Protein AF-A0A849RGM0-F1 (afdb_monomer_lite)

Secondary structure (DSSP, 8-state):
-BHHHHHHHHGGGT--HHHHHHHHHHHHHTTSEEES-TT-SS--SS-BEEE-HHHHHHHHHHHH-HHHHHHHHHHSPPS-HHHHHHHHHHHH-SSS--HHHHHHHHHHHHHHHHHHH----SSGGGHHHHHHHHHHHHHH--------

Sequence (148 aa):
MAVDDLQKYFIPMGIGHVSILKLVEELFDYRLVESYDPSSARIDEEQRVKISTSGRTHMELSLHNPIYMSSMAGATGVRQAEVAKEIGEWLNVRPMPNWPLLINAFVNYCLREDECFVEVPPSEDYGGQRLLRADLKSRWLVHRASAK

Structure (mmCIF, N/CA/C/O backbone):
data_AF-A0A849RGM0-F1
#
_entry.id   AF-A0A849RGM0-F1
#
loop_
_atom_site.group_PDB
_atom_site.id
_atom_site.type_symbol
_atom_site.label_atom_id
_atom_site.label_alt_id
_atom_site.label_comp_id
_atom_site.label_asym_id
_atom_site.label_entity_id
_atom_site.label_seq_id
_atom_site.pdbx_PDB_ins_code
_atom_site.Cartn_x
_atom_site.Cartn_y
_atom_site.Cartn_z
_atom_site.occupancy
_atom_site.B_iso_or_equiv
_atom_site.auth_seq_id
_atom_site.auth_comp_id
_atom_site.auth_asym_id
_atom_site.auth_atom_id
_atom_site.pdbx_PDB_model_num
ATOM 1 N N . MET A 1 1 ? -6.852 4.622 17.532 1.00 84.31 1 MET A N 1
ATOM 2 C CA . MET A 1 1 ? -8.002 4.581 16.607 1.00 84.31 1 MET A CA 1
ATOM 3 C C . MET A 1 1 ? -8.593 3.191 16.721 1.00 84.31 1 MET A C 1
ATOM 5 O O . MET A 1 1 ? -7.792 2.269 16.835 1.00 84.31 1 MET A O 1
ATOM 9 N N . ALA A 1 2 ? -9.910 3.035 16.833 1.00 91.19 2 ALA A N 1
ATOM 10 C CA . ALA A 1 2 ? -10.515 1.700 16.826 1.00 91.19 2 ALA A CA 1
ATOM 11 C C . ALA A 1 2 ? -10.549 1.148 15.392 1.00 91.19 2 ALA A C 1
ATOM 13 O O . ALA A 1 2 ? -10.513 1.929 14.438 1.00 91.19 2 ALA A O 1
ATOM 14 N N . VAL A 1 3 ? -10.606 -0.171 15.221 1.00 91.31 3 VAL A N 1
ATOM 15 C CA . VAL A 1 3 ? -10.759 -0.768 13.883 1.00 91.31 3 VAL A CA 1
ATOM 16 C C . VAL A 1 3 ? -12.114 -0.397 13.269 1.00 91.31 3 VAL A C 1
ATOM 18 O O . VAL A 1 3 ? -12.169 -0.092 12.081 1.00 91.31 3 VAL A O 1
ATOM 21 N N . ASP A 1 4 ? -13.172 -0.277 14.070 1.00 93.75 4 ASP A N 1
ATOM 22 C CA . ASP A 1 4 ? -14.469 0.274 13.639 1.00 93.75 4 ASP A CA 1
ATOM 23 C C . ASP A 1 4 ? -14.357 1.690 13.015 1.00 93.75 4 ASP A C 1
ATOM 25 O O . ASP A 1 4 ? -15.029 2.008 12.033 1.00 93.75 4 ASP A O 1
ATOM 29 N N . ASP A 1 5 ? -13.438 2.539 13.495 1.00 93.62 5 ASP A N 1
ATOM 30 C CA . ASP A 1 5 ? -13.200 3.855 12.876 1.00 93.62 5 ASP A CA 1
ATOM 31 C C . ASP A 1 5 ? -12.610 3.717 11.459 1.00 93.62 5 ASP A C 1
ATOM 33 O O . ASP A 1 5 ? -12.977 4.465 10.550 1.00 93.62 5 ASP A O 1
ATOM 37 N N . LEU A 1 6 ? -11.721 2.737 11.250 1.00 94.19 6 LEU A N 1
ATOM 38 C CA . LEU A 1 6 ? -11.176 2.411 9.927 1.00 94.19 6 LEU A CA 1
ATOM 39 C C . LEU A 1 6 ? -12.265 1.863 9.006 1.00 94.19 6 LEU A C 1
ATOM 41 O O . LEU A 1 6 ? -12.308 2.214 7.827 1.00 94.19 6 LEU A O 1
ATOM 45 N N . GLN A 1 7 ? -13.162 1.034 9.541 1.00 94.38 7 GLN A N 1
ATOM 46 C CA . GLN A 1 7 ? -14.297 0.508 8.791 1.00 94.38 7 GLN A CA 1
ATOM 47 C C . GLN A 1 7 ? -15.173 1.646 8.261 1.00 94.38 7 GLN A C 1
ATOM 49 O O . GLN A 1 7 ? -15.399 1.734 7.052 1.00 94.38 7 GLN A O 1
ATOM 54 N N . LYS A 1 8 ? -15.565 2.587 9.124 1.00 94.12 8 LYS A N 1
ATOM 55 C CA . LYS A 1 8 ? -16.344 3.776 8.729 1.00 94.12 8 LYS A CA 1
ATOM 56 C C . LYS A 1 8 ? -15.659 4.617 7.653 1.00 94.12 8 LYS A C 1
ATOM 58 O O . LYS A 1 8 ? -16.349 5.215 6.833 1.00 94.12 8 LYS A O 1
ATOM 63 N N . TYR A 1 9 ? -14.327 4.652 7.643 1.00 94.94 9 TYR A N 1
ATOM 64 C CA . TYR A 1 9 ? -13.553 5.380 6.641 1.00 94.94 9 TYR A CA 1
ATOM 65 C C . TYR A 1 9 ? -13.487 4.660 5.285 1.00 94.94 9 TYR A C 1
ATOM 67 O O . TYR A 1 9 ? -13.646 5.283 4.241 1.00 94.94 9 TYR A O 1
ATOM 75 N N . PHE A 1 10 ? -13.259 3.347 5.265 1.00 95.38 10 PHE A N 1
ATOM 76 C CA . PHE A 1 10 ? -13.000 2.618 4.017 1.00 95.38 10 PHE A CA 1
ATOM 77 C C . PHE A 1 10 ? -14.250 2.009 3.363 1.00 95.38 10 PHE A C 1
ATOM 79 O O . PHE A 1 10 ? -14.242 1.777 2.153 1.00 95.38 10 PHE A O 1
ATOM 86 N N . ILE A 1 11 ? -15.341 1.797 4.107 1.00 95.56 11 ILE A N 1
ATOM 87 C CA . ILE A 1 11 ? -16.607 1.285 3.547 1.00 95.56 11 ILE A CA 1
ATOM 88 C C . ILE A 1 11 ? -17.169 2.194 2.450 1.00 95.56 11 ILE A C 1
ATOM 90 O O . ILE A 1 11 ? -17.520 1.673 1.389 1.00 95.56 11 ILE A O 1
ATOM 94 N N . PRO A 1 12 ? -17.220 3.530 2.624 1.00 95.75 12 PRO A N 1
ATOM 95 C CA . PRO A 1 12 ? -17.660 4.424 1.558 1.00 95.75 12 PRO A CA 1
ATOM 96 C C . PRO A 1 12 ? -16.777 4.371 0.307 1.00 95.75 12 PRO A C 1
ATOM 98 O O . PRO A 1 12 ? -17.222 4.818 -0.744 1.00 95.75 12 PRO A O 1
ATOM 101 N N . MET A 1 13 ? -15.561 3.814 0.403 1.00 95.38 13 MET A N 1
ATOM 102 C CA . MET A 1 13 ? -14.682 3.596 -0.747 1.00 95.38 13 MET A CA 1
ATOM 103 C C . MET A 1 13 ? -14.906 2.261 -1.475 1.00 95.38 13 MET A C 1
ATOM 105 O O . MET A 1 13 ? -14.187 1.954 -2.425 1.00 95.38 13 MET A O 1
ATOM 109 N N . GLY A 1 14 ? -15.867 1.451 -1.020 1.00 94.06 14 GLY A N 1
ATOM 110 C CA . GLY A 1 14 ? -16.184 0.141 -1.594 1.00 94.06 14 GLY A CA 1
ATOM 111 C C . GLY A 1 14 ? -15.467 -1.043 -0.939 1.00 94.06 14 GLY A C 1
ATOM 112 O O . GLY A 1 14 ? -15.629 -2.177 -1.391 1.00 94.06 14 GLY A O 1
ATOM 113 N N . ILE A 1 15 ? -14.706 -0.827 0.141 1.00 94.88 15 ILE A N 1
ATOM 114 C CA . ILE A 1 15 ? -13.986 -1.905 0.832 1.00 94.88 15 ILE A CA 1
ATOM 115 C C . ILE A 1 15 ? -14.881 -2.513 1.921 1.00 94.88 15 ILE A C 1
ATOM 117 O O . ILE A 1 15 ? -15.320 -1.832 2.843 1.00 94.88 15 ILE A O 1
ATOM 121 N N . GLY A 1 16 ? -15.158 -3.816 1.838 1.00 93.81 16 GLY A N 1
ATOM 122 C CA . GLY A 1 16 ? -16.009 -4.504 2.817 1.00 93.81 16 GLY A CA 1
ATOM 123 C C . GLY A 1 16 ? -15.345 -4.699 4.188 1.00 93.81 16 GLY A C 1
ATOM 124 O O . GLY A 1 16 ? -14.129 -4.871 4.269 1.00 93.81 16 GLY A O 1
ATOM 125 N N . HIS A 1 17 ? -16.152 -4.776 5.256 1.00 94.06 17 HIS A N 1
ATOM 126 C CA . HIS A 1 17 ? -15.695 -4.971 6.647 1.00 94.06 17 HIS A CA 1
ATOM 127 C C . HIS A 1 17 ? -14.674 -6.108 6.800 1.00 94.06 17 HIS A C 1
ATOM 129 O O . HIS A 1 17 ? -13.602 -5.915 7.369 1.00 94.06 17 HIS A O 1
ATOM 135 N N . VAL A 1 18 ? -14.981 -7.280 6.232 1.00 93.94 18 VAL A N 1
ATOM 136 C CA . VAL A 1 18 ? -14.120 -8.472 6.317 1.00 93.94 18 VAL A CA 1
ATOM 137 C C . VAL A 1 18 ? -12.758 -8.234 5.663 1.00 93.94 18 VAL A C 1
ATOM 139 O O . VAL A 1 18 ? -11.747 -8.716 6.165 1.00 93.94 18 VAL A O 1
ATOM 142 N N . SER A 1 19 ? -12.713 -7.493 4.553 1.00 94.75 19 SER A N 1
ATOM 143 C CA . SER A 1 19 ? -11.453 -7.143 3.891 1.00 94.75 19 SER A CA 1
ATOM 144 C C . SER A 1 19 ? -10.644 -6.162 4.731 1.00 94.75 19 SER A C 1
ATOM 146 O O . SER A 1 19 ? -9.441 -6.341 4.867 1.00 94.75 19 SER A O 1
ATOM 148 N N . ILE A 1 20 ? -11.295 -5.164 5.334 1.00 95.31 20 ILE A N 1
ATOM 149 C CA . ILE A 1 20 ? -10.627 -4.176 6.191 1.00 95.31 20 ILE A CA 1
ATOM 150 C C . ILE A 1 20 ? -10.007 -4.861 7.408 1.00 95.31 20 ILE A C 1
ATOM 152 O O . ILE A 1 20 ? -8.834 -4.637 7.685 1.00 95.31 20 ILE A O 1
ATOM 156 N N . LEU A 1 21 ? -10.756 -5.729 8.097 1.00 94.94 21 LEU A N 1
ATOM 157 C CA . LEU A 1 21 ? -10.242 -6.448 9.263 1.00 94.94 21 LEU A CA 1
ATOM 158 C C . LEU A 1 21 ? -9.020 -7.301 8.897 1.00 94.94 21 LEU A C 1
ATOM 160 O O . LEU A 1 21 ? -7.984 -7.177 9.541 1.00 94.94 21 LEU A O 1
ATOM 164 N N . LYS A 1 22 ? -9.102 -8.070 7.803 1.00 94.81 22 LYS A N 1
ATOM 165 C CA . LYS A 1 22 ? -7.975 -8.872 7.300 1.00 94.81 22 LYS A CA 1
ATOM 166 C C . LYS A 1 22 ? -6.758 -8.025 6.940 1.00 94.81 22 LYS A C 1
ATOM 168 O O . LYS A 1 22 ? -5.640 -8.404 7.260 1.00 94.81 22 LYS A O 1
ATOM 173 N N . LEU A 1 23 ? -6.958 -6.871 6.301 1.00 94.81 23 LEU A N 1
ATOM 174 C CA . LEU A 1 23 ? -5.859 -5.957 5.980 1.00 94.81 23 LEU A CA 1
ATOM 175 C C . LEU A 1 23 ? -5.198 -5.415 7.252 1.00 94.81 23 LEU A C 1
ATOM 177 O O . LEU A 1 23 ? -3.976 -5.320 7.312 1.00 94.81 23 LEU A O 1
ATOM 181 N N . VAL A 1 24 ? -5.974 -5.081 8.287 1.00 95.44 24 VAL A N 1
ATOM 182 C CA . VAL A 1 24 ? -5.415 -4.633 9.572 1.00 95.44 24 VAL A CA 1
ATOM 183 C C . VAL A 1 24 ? -4.673 -5.770 10.282 1.00 95.44 24 VAL A C 1
ATOM 185 O O . VAL A 1 24 ? -3.600 -5.522 10.831 1.00 95.44 24 VAL A O 1
ATOM 188 N N . GLU A 1 25 ? -5.192 -7.001 10.242 1.00 94.62 25 GLU A N 1
ATOM 189 C CA . GLU A 1 25 ? -4.498 -8.199 10.740 1.00 94.62 25 GLU A CA 1
ATOM 190 C C . GLU A 1 25 ? -3.163 -8.417 10.015 1.00 94.62 25 GLU A C 1
ATOM 192 O O . GLU A 1 25 ? -2.134 -8.566 10.668 1.00 94.62 25 GLU A O 1
ATOM 197 N N . GLU A 1 26 ? -3.134 -8.332 8.683 1.00 94.88 26 GLU A N 1
ATOM 198 C CA . GLU A 1 26 ? -1.891 -8.442 7.911 1.00 94.88 26 GLU A CA 1
ATOM 199 C C . GLU A 1 26 ? -0.892 -7.342 8.299 1.00 94.88 26 GLU A C 1
ATOM 201 O O . GLU A 1 26 ? 0.284 -7.615 8.554 1.00 94.88 26 GLU A O 1
ATOM 206 N N . LEU A 1 27 ? -1.343 -6.087 8.413 1.00 95.50 27 LEU A N 1
ATOM 207 C CA . LEU A 1 27 ? -0.488 -4.990 8.874 1.00 95.50 27 LEU A CA 1
ATOM 208 C C . LEU A 1 27 ? 0.050 -5.238 10.292 1.00 95.50 27 LEU A C 1
ATOM 210 O O . LEU A 1 27 ? 1.170 -4.816 10.596 1.00 95.50 27 LEU A O 1
ATOM 214 N N . PHE A 1 28 ? -0.723 -5.886 11.163 1.00 94.31 28 PHE A N 1
ATOM 215 C CA . PHE A 1 28 ? -0.303 -6.247 12.516 1.00 94.31 28 PHE A CA 1
ATOM 216 C C . PHE A 1 28 ? 0.746 -7.366 12.492 1.00 94.31 28 PHE A C 1
ATOM 218 O O . PHE A 1 28 ? 1.793 -7.233 13.132 1.00 94.31 28 PHE A O 1
ATOM 225 N N . ASP A 1 29 ? 0.537 -8.401 11.680 1.00 93.62 29 ASP A N 1
ATOM 226 C CA . ASP A 1 29 ? 1.468 -9.521 11.502 1.00 93.62 29 ASP A CA 1
ATOM 227 C C . ASP A 1 29 ? 2.821 -9.056 10.942 1.00 93.62 29 ASP A C 1
ATOM 229 O O . ASP A 1 29 ? 3.887 -9.470 11.414 1.00 93.62 29 ASP A O 1
ATOM 233 N N . TYR A 1 30 ? 2.802 -8.108 10.000 1.00 93.62 30 TYR A N 1
ATOM 234 C CA . TYR A 1 30 ? 4.005 -7.446 9.482 1.00 93.62 30 TYR A CA 1
ATOM 235 C C . TYR A 1 30 ? 4.572 -6.367 10.418 1.00 93.62 30 TYR A C 1
ATOM 237 O O . TYR A 1 30 ? 5.565 -5.713 10.083 1.00 93.62 30 TYR A O 1
ATOM 245 N N . ARG A 1 31 ? 3.981 -6.180 11.605 1.00 94.50 31 ARG A N 1
ATOM 246 C CA . ARG A 1 31 ? 4.371 -5.186 12.618 1.00 94.50 31 ARG A CA 1
ATOM 247 C C . ARG A 1 31 ? 4.354 -3.750 12.098 1.00 94.50 31 ARG A C 1
ATOM 249 O O . ARG A 1 31 ? 5.119 -2.911 12.575 1.00 94.50 31 ARG A O 1
ATOM 256 N N . LEU A 1 32 ? 3.519 -3.439 11.112 1.00 96.19 32 LEU A N 1
ATOM 257 C CA . LEU A 1 32 ? 3.312 -2.083 10.587 1.00 96.19 32 LEU A CA 1
ATOM 258 C C . LEU A 1 32 ? 2.285 -1.308 11.424 1.00 96.19 32 LEU A C 1
ATOM 260 O O . LEU A 1 32 ? 2.368 -0.085 11.555 1.00 96.19 32 LEU A O 1
ATOM 264 N N . VAL A 1 33 ? 1.365 -2.023 12.064 1.00 95.62 33 VAL A N 1
ATOM 265 C CA . VAL A 1 33 ? 0.508 -1.498 13.130 1.00 95.62 33 VAL A CA 1
ATOM 266 C C . VAL A 1 33 ? 0.722 -2.302 14.404 1.00 95.62 33 VAL A C 1
ATOM 268 O O . VAL A 1 33 ? 1.232 -3.420 14.378 1.00 95.62 33 VAL A O 1
ATOM 271 N N . GLU A 1 34 ? 0.355 -1.717 15.534 1.00 93.44 34 GLU A N 1
ATOM 272 C CA . GLU A 1 34 ? 0.410 -2.368 16.837 1.00 93.44 34 GLU A CA 1
ATOM 273 C C . GLU A 1 34 ? -0.874 -2.096 17.627 1.00 93.44 34 GLU A C 1
ATOM 275 O O . GLU A 1 34 ? -1.495 -1.030 17.523 1.00 93.44 34 GLU A O 1
ATOM 280 N N . SER A 1 35 ? -1.260 -3.091 18.420 1.00 92.94 35 SER A N 1
ATOM 281 C CA . SER A 1 35 ? -2.374 -3.015 19.357 1.00 92.94 35 SER A CA 1
ATOM 282 C C . SER A 1 35 ? -2.011 -2.157 20.569 1.00 92.94 35 SER A C 1
ATOM 284 O O . SER A 1 35 ? -0.871 -2.169 21.036 1.00 92.94 35 SER A O 1
ATOM 286 N N . TYR A 1 36 ? -2.989 -1.439 21.118 1.00 89.12 36 TYR A N 1
ATOM 287 C CA . TYR A 1 36 ? -2.841 -0.810 22.435 1.00 89.12 36 TYR A CA 1
ATOM 288 C C . TYR A 1 36 ? -2.868 -1.818 23.585 1.00 89.12 36 TYR A C 1
ATOM 290 O O . TYR A 1 36 ? -2.278 -1.548 24.628 1.00 89.12 36 TYR A O 1
ATOM 298 N N . ASP A 1 37 ? -3.548 -2.948 23.403 1.00 87.19 37 ASP A N 1
ATOM 299 C CA . ASP A 1 37 ? -3.501 -4.067 24.333 1.00 87.19 37 ASP A CA 1
ATOM 300 C C . ASP A 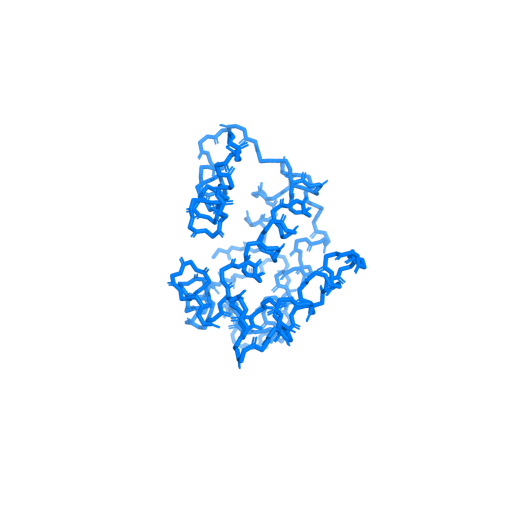1 37 ? -2.366 -5.024 23.923 1.00 87.19 37 ASP A C 1
ATOM 302 O O . ASP A 1 37 ? -2.495 -5.707 22.901 1.00 87.19 37 ASP A O 1
ATOM 306 N N . PRO A 1 38 ? -1.260 -5.088 24.689 1.00 77.00 38 PRO A N 1
ATOM 307 C CA . PRO A 1 38 ? -0.124 -5.951 24.379 1.00 77.00 38 PRO A CA 1
ATOM 308 C C . PRO A 1 38 ? -0.406 -7.438 24.637 1.00 77.00 38 PRO A C 1
ATOM 310 O O . PRO A 1 38 ? 0.408 -8.276 24.255 1.00 77.00 38 PRO A O 1
ATOM 313 N N . SER A 1 39 ? -1.513 -7.774 25.309 1.00 82.31 39 SER A N 1
ATOM 314 C CA . SER A 1 39 ? -1.904 -9.161 25.591 1.00 82.31 39 SER A CA 1
ATOM 315 C C . SER A 1 39 ? -2.715 -9.801 24.463 1.00 82.31 39 SER A C 1
ATOM 317 O O . SER A 1 39 ? -2.780 -11.028 24.361 1.00 82.31 39 SER A O 1
ATOM 319 N N . SER A 1 40 ? -3.283 -8.980 23.581 1.00 77.38 40 SER A N 1
ATOM 320 C CA . SER A 1 40 ? -4.075 -9.432 22.445 1.00 77.38 40 SER A CA 1
ATOM 321 C C . SER A 1 40 ? -3.177 -9.934 21.311 1.00 77.38 40 SER A C 1
ATOM 323 O O . SER A 1 40 ? -2.415 -9.181 20.709 1.00 77.38 40 SER A O 1
ATOM 325 N N . ALA A 1 41 ? -3.282 -11.231 21.011 1.00 79.94 41 ALA A N 1
ATOM 326 C CA . ALA A 1 41 ? -2.540 -11.894 19.933 1.00 79.94 41 ALA A CA 1
ATOM 327 C C . ALA A 1 41 ? -3.238 -11.817 18.561 1.00 79.94 41 ALA A C 1
ATOM 329 O O . ALA A 1 41 ? -2.731 -12.365 17.585 1.00 79.94 41 ALA A O 1
ATOM 330 N N . ARG A 1 42 ? -4.424 -11.208 18.498 1.00 83.00 42 ARG A N 1
ATOM 331 C CA . ARG A 1 42 ? -5.240 -11.033 17.289 1.00 83.00 42 ARG A CA 1
ATOM 332 C C . ARG A 1 42 ? -5.813 -9.622 17.272 1.00 83.00 42 ARG A C 1
ATOM 334 O O . ARG A 1 42 ? -5.743 -8.944 18.296 1.00 83.00 42 ARG A O 1
ATOM 341 N N . ILE A 1 43 ? -6.335 -9.212 16.119 1.00 88.94 43 ILE A N 1
ATOM 342 C CA . ILE A 1 43 ? -7.078 -7.964 15.961 1.00 88.94 43 ILE A CA 1
ATOM 343 C C . ILE A 1 43 ? -8.573 -8.281 15.921 1.00 88.94 43 ILE A C 1
ATOM 345 O O . ILE A 1 43 ? -9.008 -9.101 15.117 1.00 88.94 43 ILE A O 1
ATOM 349 N N . ASP 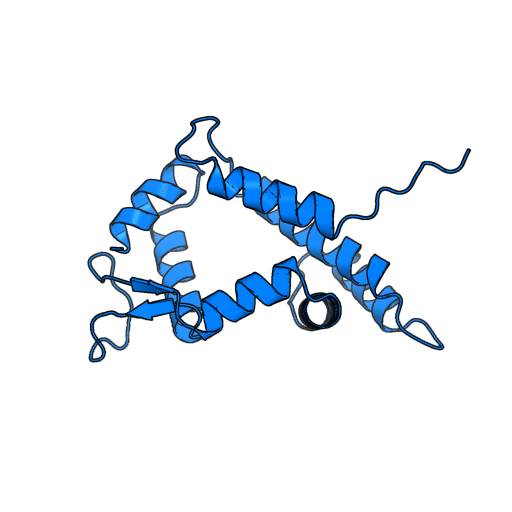A 1 44 ? -9.353 -7.616 16.765 1.00 87.19 44 ASP A N 1
ATOM 350 C CA . ASP A 1 44 ? -10.811 -7.552 16.644 1.00 87.19 44 ASP A CA 1
ATOM 351 C C . ASP A 1 44 ? -11.292 -6.142 16.238 1.00 87.19 44 ASP A C 1
ATOM 353 O O . ASP A 1 44 ? -10.500 -5.206 16.091 1.00 87.19 44 ASP A O 1
ATOM 357 N N . GLU A 1 45 ? -12.597 -5.993 15.990 1.00 85.12 45 GLU A N 1
ATOM 358 C CA . GLU A 1 45 ? -13.191 -4.735 15.509 1.00 85.12 45 GLU A CA 1
ATOM 359 C C . GLU A 1 45 ? -13.195 -3.615 16.567 1.00 85.12 45 GLU A C 1
ATOM 361 O O . GLU A 1 45 ? -13.136 -2.427 16.227 1.00 85.12 45 GLU A O 1
ATOM 366 N N . GLU A 1 46 ? -13.236 -3.976 17.849 1.00 87.12 46 GLU A N 1
ATOM 367 C CA . GLU A 1 46 ? -13.280 -3.038 18.978 1.00 87.12 46 GLU A CA 1
ATOM 368 C C . GLU A 1 46 ? -11.871 -2.585 19.389 1.00 87.12 46 GLU A C 1
ATOM 370 O O . GLU A 1 46 ? -11.680 -1.549 20.044 1.00 87.12 46 GLU A O 1
ATOM 375 N N . GLN A 1 47 ? -10.859 -3.340 18.971 1.00 89.38 47 GLN A N 1
ATOM 376 C CA . GLN A 1 47 ? -9.480 -3.124 19.334 1.00 89.38 47 GLN A CA 1
ATOM 377 C C . GLN A 1 47 ? -8.960 -1.792 18.816 1.00 89.38 47 GLN A C 1
ATOM 379 O O . GLN A 1 47 ? -9.157 -1.368 17.672 1.00 89.38 47 GLN A O 1
ATOM 384 N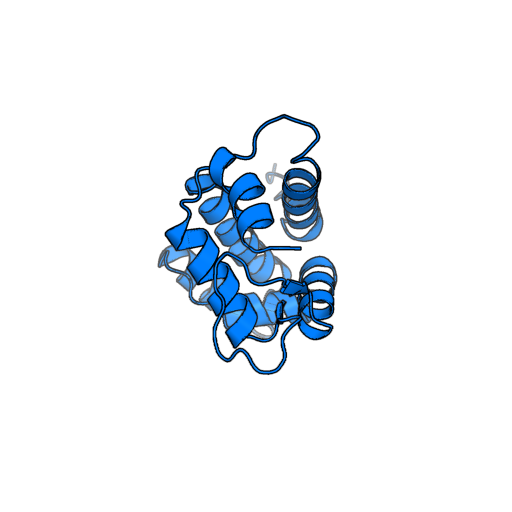 N . ARG A 1 48 ? -8.222 -1.110 19.690 1.00 93.19 48 ARG A N 1
ATOM 385 C CA . ARG A 1 48 ? -7.528 0.118 19.326 1.00 93.19 48 ARG A CA 1
ATOM 386 C C . ARG A 1 48 ? -6.166 -0.234 18.764 1.00 93.19 48 ARG A C 1
ATOM 388 O O . ARG A 1 48 ? -5.365 -0.899 19.421 1.00 93.19 48 ARG A O 1
ATOM 395 N N . VAL A 1 49 ? -5.883 0.313 17.592 1.00 94.44 49 VAL A N 1
ATOM 396 C CA . VAL A 1 49 ? -4.601 0.196 16.903 1.00 94.44 49 VAL A CA 1
ATOM 397 C C . VAL A 1 49 ? -3.952 1.566 16.714 1.00 94.44 49 VAL A C 1
ATOM 399 O O . VAL A 1 49 ? -4.613 2.621 16.716 1.00 94.44 49 VAL A O 1
ATOM 402 N N . LYS A 1 50 ? -2.628 1.554 16.574 1.00 94.81 50 LYS A N 1
ATOM 403 C CA . LYS A 1 50 ? -1.807 2.687 16.129 1.00 94.81 50 LYS A CA 1
ATOM 404 C C . LYS A 1 50 ? -0.750 2.205 15.139 1.00 94.81 50 LYS A C 1
ATOM 406 O O . LYS A 1 50 ? -0.365 1.042 15.143 1.00 94.81 50 LYS A O 1
ATOM 411 N N . ILE A 1 51 ? -0.259 3.125 14.313 1.00 95.94 51 ILE A N 1
ATOM 412 C CA . ILE A 1 51 ? 0.876 2.861 13.425 1.00 95.94 51 ILE A CA 1
ATOM 413 C C . ILE A 1 51 ? 2.131 2.704 14.286 1.00 95.94 51 ILE A C 1
ATOM 415 O O . ILE A 1 51 ? 2.445 3.599 15.081 1.00 95.94 51 ILE A O 1
ATOM 419 N N . SER A 1 52 ? 2.838 1.590 14.111 1.00 96.44 52 SER A N 1
ATOM 420 C CA . SER A 1 52 ? 4.098 1.319 14.802 1.00 96.44 52 SER A CA 1
ATOM 421 C C . SER A 1 52 ? 5.234 2.180 14.233 1.00 96.44 52 SER A C 1
ATOM 423 O O . SER A 1 52 ? 5.101 2.824 13.186 1.00 96.44 52 SER A O 1
ATOM 425 N N . THR A 1 53 ? 6.399 2.177 14.883 1.00 96.38 53 THR A N 1
ATOM 426 C CA . THR A 1 53 ? 7.596 2.835 14.331 1.00 96.38 53 THR A CA 1
ATOM 427 C C . THR A 1 53 ? 7.971 2.261 12.963 1.00 96.38 53 THR A C 1
ATOM 429 O O . THR A 1 53 ? 8.217 3.024 12.032 1.00 96.38 53 THR A O 1
ATOM 432 N N . SER A 1 54 ? 7.944 0.934 12.806 1.00 96.69 54 SER A N 1
ATOM 433 C CA . SER A 1 54 ? 8.214 0.266 11.527 1.00 96.69 54 SER A CA 1
ATOM 434 C C . SER A 1 54 ? 7.200 0.639 10.452 1.00 96.69 54 SER A C 1
ATOM 436 O O . SER A 1 54 ? 7.607 0.856 9.317 1.00 96.69 54 SER A O 1
ATOM 438 N N . GLY A 1 55 ? 5.915 0.787 10.788 1.00 97.12 55 GLY A N 1
ATOM 439 C CA . GLY A 1 55 ? 4.898 1.258 9.844 1.00 97.12 55 GLY A CA 1
ATOM 440 C C . GLY A 1 55 ? 5.160 2.678 9.348 1.00 97.12 55 GLY A C 1
ATOM 441 O O . GLY A 1 55 ? 5.088 2.943 8.149 1.00 97.12 55 GLY A O 1
ATOM 442 N N . ARG A 1 56 ? 5.544 3.587 10.252 1.00 96.56 56 ARG A N 1
ATOM 443 C CA . ARG A 1 56 ? 5.912 4.964 9.881 1.00 96.56 56 ARG A CA 1
ATOM 444 C C . ARG A 1 56 ? 7.137 4.989 8.974 1.00 96.56 56 ARG A C 1
ATOM 446 O O . ARG A 1 56 ? 7.106 5.640 7.936 1.00 96.56 56 ARG A O 1
ATOM 453 N N . THR A 1 57 ? 8.179 4.241 9.332 1.00 97.00 57 THR A N 1
ATOM 454 C CA . THR A 1 57 ? 9.386 4.119 8.507 1.00 97.00 57 THR A CA 1
ATOM 455 C C . THR A 1 57 ? 9.078 3.485 7.151 1.00 97.00 57 THR A C 1
ATOM 457 O O . THR A 1 57 ? 9.597 3.948 6.143 1.00 97.00 57 THR A O 1
ATOM 460 N N . HIS A 1 58 ? 8.210 2.470 7.092 1.00 95.69 58 HIS A N 1
ATOM 461 C CA . HIS A 1 58 ? 7.775 1.853 5.837 1.00 95.69 58 HIS A CA 1
ATOM 462 C C . HIS A 1 58 ? 7.131 2.891 4.910 1.00 95.69 58 HIS A C 1
ATOM 464 O O . HIS A 1 58 ? 7.524 3.013 3.750 1.00 95.69 58 HIS A O 1
ATOM 470 N N . MET A 1 59 ? 6.197 3.688 5.438 1.00 94.06 59 MET A N 1
ATOM 471 C CA . MET A 1 59 ? 5.547 4.761 4.686 1.00 94.06 59 MET A CA 1
ATOM 472 C C . MET A 1 59 ? 6.564 5.809 4.209 1.00 94.06 59 MET A C 1
ATOM 474 O O . MET A 1 59 ? 6.610 6.119 3.021 1.00 94.06 59 MET A O 1
ATOM 478 N N . GLU A 1 60 ? 7.428 6.300 5.096 1.00 95.19 60 GLU A N 1
ATOM 479 C CA . GLU A 1 60 ? 8.456 7.295 4.763 1.00 95.19 60 GLU A CA 1
ATOM 480 C C . GLU A 1 60 ? 9.415 6.797 3.668 1.00 95.19 60 GLU A C 1
ATOM 482 O O . GLU A 1 60 ? 9.666 7.493 2.679 1.00 95.19 60 GLU A O 1
ATOM 487 N N . LEU A 1 61 ? 9.912 5.564 3.794 1.00 96.19 61 LEU A N 1
ATOM 488 C CA . LEU A 1 61 ? 10.796 4.960 2.800 1.00 96.19 61 LEU A CA 1
ATOM 489 C C . LEU A 1 61 ? 10.080 4.754 1.462 1.00 96.19 61 LEU A C 1
ATOM 491 O O . LEU A 1 61 ? 10.678 5.028 0.421 1.00 96.19 61 LEU A O 1
ATOM 495 N N . SER A 1 62 ? 8.808 4.346 1.471 1.00 94.44 62 SER A N 1
ATOM 496 C CA . SER A 1 62 ? 8.022 4.166 0.242 1.00 94.44 62 SER A CA 1
ATOM 497 C C . SER A 1 62 ? 7.795 5.473 -0.531 1.00 94.44 62 SER A C 1
ATOM 499 O O . SER A 1 62 ? 7.717 5.473 -1.758 1.00 94.44 62 SER A O 1
ATOM 501 N N . LEU A 1 63 ? 7.751 6.613 0.162 1.00 92.44 63 LEU A N 1
ATOM 502 C CA . LEU A 1 63 ? 7.540 7.921 -0.461 1.00 92.44 63 LEU A CA 1
ATOM 503 C C . LEU A 1 63 ? 8.844 8.590 -0.901 1.00 92.44 63 LEU A C 1
ATOM 505 O O . LEU A 1 63 ? 8.840 9.433 -1.801 1.00 92.44 63 LEU A O 1
ATOM 509 N N . HIS A 1 64 ? 9.977 8.245 -0.289 1.00 93.31 64 HIS A N 1
ATOM 510 C CA . HIS A 1 64 ? 11.194 9.039 -0.461 1.00 93.31 64 HIS A CA 1
ATOM 511 C C . HIS A 1 64 ? 12.419 8.256 -0.919 1.00 93.31 64 HIS A C 1
ATOM 513 O O . HIS A 1 64 ? 13.288 8.856 -1.561 1.00 93.31 64 HIS A O 1
ATOM 519 N N . ASN A 1 65 ? 12.493 6.950 -0.662 1.00 96.06 65 ASN A N 1
ATOM 520 C CA . ASN A 1 65 ? 13.697 6.160 -0.883 1.00 96.06 65 ASN A CA 1
ATOM 521 C C . ASN A 1 65 ? 13.581 5.263 -2.138 1.00 96.06 65 ASN A C 1
ATOM 523 O O . ASN A 1 65 ? 12.863 4.262 -2.122 1.00 96.06 65 ASN A O 1
ATOM 527 N N . PRO A 1 66 ? 14.321 5.562 -3.225 1.00 94.31 66 PRO A N 1
ATOM 528 C CA . PRO A 1 66 ? 14.240 4.788 -4.464 1.00 94.31 66 PRO A CA 1
ATOM 529 C C . PRO A 1 66 ? 14.798 3.368 -4.326 1.00 94.31 66 PRO A C 1
ATOM 531 O O . PRO A 1 66 ? 14.300 2.466 -4.986 1.00 94.31 66 PRO A O 1
ATOM 534 N N . ILE A 1 67 ? 15.798 3.151 -3.464 1.00 94.62 67 ILE A N 1
ATOM 535 C CA . ILE A 1 67 ? 16.375 1.818 -3.221 1.00 94.62 67 ILE A CA 1
ATOM 536 C C . ILE A 1 67 ? 15.351 0.934 -2.511 1.00 94.62 67 ILE A C 1
ATOM 538 O O . ILE A 1 67 ? 15.199 -0.245 -2.827 1.00 94.62 67 ILE A O 1
ATOM 542 N N . TYR A 1 68 ? 14.626 1.511 -1.555 1.00 96.25 68 TYR A N 1
ATOM 543 C CA . TYR A 1 68 ? 13.541 0.818 -0.884 1.00 96.25 68 TYR A CA 1
ATOM 544 C C . TYR A 1 68 ? 12.439 0.440 -1.877 1.00 96.25 68 TYR A C 1
ATOM 546 O O . TYR A 1 68 ? 12.066 -0.726 -1.967 1.00 96.25 68 TYR A O 1
ATOM 554 N N . MET A 1 69 ? 11.986 1.397 -2.690 1.00 96.06 69 MET A N 1
ATOM 555 C CA . MET A 1 69 ? 10.937 1.157 -3.683 1.00 96.06 69 MET A CA 1
ATOM 556 C C . MET A 1 69 ? 11.335 0.137 -4.750 1.00 96.06 69 MET A C 1
ATOM 558 O O . MET A 1 69 ? 10.520 -0.710 -5.109 1.00 96.06 69 MET A O 1
ATOM 562 N N . SER A 1 70 ? 12.580 0.158 -5.233 1.00 94.62 70 SER A N 1
ATOM 563 C CA . SER A 1 70 ? 13.060 -0.855 -6.177 1.00 94.62 70 SER A CA 1
ATOM 564 C C . SER A 1 70 ? 13.165 -2.243 -5.544 1.00 94.62 70 SER A C 1
ATOM 566 O O . SER A 1 70 ? 12.842 -3.238 -6.191 1.00 94.62 70 SER A O 1
ATOM 568 N N . SER A 1 71 ? 13.562 -2.318 -4.272 1.00 94.69 71 SER A N 1
ATOM 569 C CA . SER A 1 71 ? 13.578 -3.576 -3.518 1.00 94.69 71 SER A CA 1
ATOM 570 C C . SER A 1 71 ? 12.161 -4.128 -3.343 1.00 94.69 71 SER A C 1
ATOM 572 O O . SER A 1 71 ? 11.933 -5.313 -3.578 1.00 94.69 71 SER A O 1
ATOM 574 N N . MET A 1 72 ? 11.192 -3.266 -3.015 1.00 95.62 72 MET A N 1
ATOM 575 C CA . MET A 1 72 ? 9.780 -3.646 -2.922 1.00 95.62 72 MET A CA 1
ATOM 576 C C . MET A 1 72 ? 9.223 -4.113 -4.268 1.00 95.62 72 MET A C 1
ATOM 578 O O . MET A 1 72 ? 8.537 -5.132 -4.308 1.00 95.62 72 MET A O 1
ATOM 582 N N . ALA A 1 73 ? 9.572 -3.444 -5.368 1.00 95.56 73 ALA A N 1
ATOM 583 C CA . ALA A 1 73 ? 9.179 -3.864 -6.711 1.00 95.56 73 ALA A CA 1
ATOM 584 C C . ALA A 1 73 ? 9.685 -5.273 -7.064 1.00 95.56 73 ALA A C 1
ATOM 586 O O . ALA A 1 73 ? 8.970 -6.037 -7.704 1.00 95.56 73 ALA A O 1
ATOM 587 N N . GLY A 1 74 ? 10.900 -5.632 -6.634 1.00 93.06 74 GLY A N 1
ATOM 588 C CA . GLY A 1 74 ? 11.469 -6.961 -6.877 1.00 93.06 74 GLY A CA 1
ATOM 589 C C . GLY A 1 74 ? 10.953 -8.064 -5.946 1.00 93.06 74 GLY A C 1
ATOM 590 O O . GLY A 1 74 ? 11.014 -9.235 -6.313 1.00 93.06 74 GLY A O 1
ATOM 591 N N . ALA A 1 75 ? 10.470 -7.716 -4.750 1.00 93.81 75 ALA A N 1
ATOM 592 C CA . ALA A 1 75 ? 10.033 -8.683 -3.738 1.00 93.81 75 ALA A CA 1
ATOM 593 C C . ALA A 1 75 ? 8.509 -8.894 -3.693 1.00 93.81 75 ALA A C 1
ATOM 595 O O . ALA A 1 75 ? 8.045 -9.931 -3.220 1.00 93.81 75 ALA A O 1
ATOM 596 N N . THR A 1 76 ? 7.725 -7.919 -4.157 1.00 93.31 76 THR A N 1
ATOM 597 C CA . THR A 1 76 ? 6.259 -7.970 -4.088 1.00 93.31 76 THR A CA 1
ATOM 598 C C . THR A 1 76 ? 5.694 -8.857 -5.193 1.00 93.31 76 THR A C 1
ATOM 600 O O . THR A 1 76 ? 6.019 -8.694 -6.367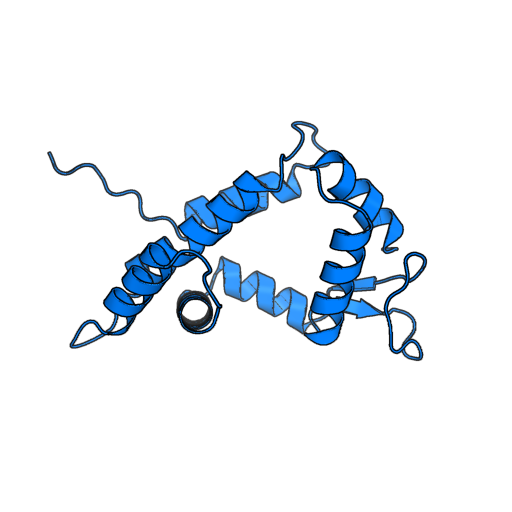 1.00 93.31 76 THR A O 1
ATOM 603 N N . GLY A 1 77 ? 4.800 -9.778 -4.828 1.00 91.19 77 GLY A N 1
ATOM 604 C CA . GLY A 1 77 ? 4.088 -10.612 -5.794 1.00 91.19 77 GLY A CA 1
ATOM 605 C C . GLY A 1 77 ? 3.110 -9.792 -6.639 1.00 91.19 77 GLY A C 1
ATOM 606 O O . GLY A 1 77 ? 2.164 -9.209 -6.114 1.00 91.19 77 GLY A O 1
ATOM 607 N N . VAL A 1 78 ? 3.315 -9.781 -7.955 1.00 94.25 78 VAL A N 1
ATOM 608 C CA . VAL A 1 78 ? 2.447 -9.108 -8.932 1.00 94.25 78 VAL A CA 1
ATOM 609 C C . VAL A 1 78 ? 1.580 -10.145 -9.642 1.00 94.25 78 VAL A C 1
ATOM 611 O O . VAL A 1 78 ? 2.086 -11.162 -10.113 1.00 94.25 78 VAL A O 1
ATOM 614 N N . ARG A 1 79 ? 0.265 -9.902 -9.716 1.00 92.19 79 ARG A N 1
ATOM 615 C CA . ARG A 1 79 ? -0.704 -10.861 -10.281 1.00 92.19 79 ARG A CA 1
ATOM 616 C C . ARG A 1 79 ? -0.777 -10.823 -11.808 1.00 92.19 79 ARG A C 1
ATOM 618 O O . ARG A 1 79 ? -1.098 -11.833 -12.425 1.00 92.19 79 ARG A O 1
ATOM 625 N N . GLN A 1 80 ? -0.490 -9.670 -12.411 1.00 93.94 80 GLN A N 1
ATOM 626 C CA . GLN A 1 80 ? -0.490 -9.489 -13.863 1.00 93.94 80 GLN A CA 1
ATOM 627 C C . GLN A 1 80 ? 0.841 -9.983 -14.447 1.00 93.94 80 GLN A C 1
ATOM 629 O O . GLN A 1 80 ? 1.900 -9.426 -14.148 1.00 93.94 80 GLN A O 1
ATOM 634 N N . ALA A 1 81 ? 0.789 -11.029 -15.276 1.00 94.62 81 ALA A N 1
ATOM 635 C CA . ALA A 1 81 ? 1.977 -11.697 -15.808 1.00 94.62 81 ALA A CA 1
ATOM 636 C C . ALA A 1 81 ? 2.854 -10.753 -16.646 1.00 94.62 81 ALA A C 1
ATOM 638 O O . ALA A 1 81 ? 4.081 -10.821 -16.591 1.00 94.62 81 ALA A O 1
ATOM 639 N N . GLU A 1 82 ? 2.228 -9.840 -17.382 1.00 95.62 82 GLU A N 1
ATOM 640 C CA . GLU A 1 82 ? 2.886 -8.850 -18.229 1.00 95.62 82 GLU A CA 1
ATOM 641 C C . GLU A 1 82 ? 3.699 -7.861 -17.392 1.00 95.62 82 GLU A C 1
ATOM 643 O O . GLU A 1 82 ? 4.860 -7.601 -17.701 1.00 95.62 82 GLU A O 1
ATOM 648 N N . VAL A 1 83 ? 3.122 -7.369 -16.292 1.00 95.12 83 VAL A N 1
ATOM 649 C CA . VAL A 1 83 ? 3.803 -6.457 -15.360 1.00 95.12 83 VAL A CA 1
ATOM 650 C C . VAL A 1 83 ? 4.936 -7.184 -14.636 1.00 95.12 83 VAL A C 1
ATOM 652 O O . VAL A 1 83 ? 6.033 -6.646 -14.513 1.00 95.12 83 VAL A O 1
ATOM 655 N N . ALA A 1 84 ? 4.708 -8.422 -14.187 1.00 95.31 84 ALA A N 1
ATOM 656 C CA . ALA A 1 84 ? 5.746 -9.226 -13.545 1.00 95.31 84 ALA A CA 1
ATOM 657 C C . ALA A 1 84 ? 6.935 -9.475 -14.491 1.00 95.31 84 ALA A C 1
ATOM 659 O O . ALA A 1 84 ? 8.094 -9.377 -14.082 1.00 95.31 84 ALA A O 1
ATOM 660 N N . LYS A 1 85 ? 6.653 -9.743 -15.773 1.00 95.19 85 LYS A N 1
ATOM 661 C CA . LYS A 1 85 ? 7.673 -9.876 -16.815 1.00 95.19 85 LYS A CA 1
ATOM 662 C C . LYS A 1 85 ? 8.432 -8.566 -17.024 1.00 95.19 85 LYS A C 1
ATOM 664 O O . LYS A 1 85 ? 9.657 -8.594 -17.032 1.00 95.19 85 LYS A O 1
ATOM 669 N N . GLU A 1 86 ? 7.732 -7.439 -17.140 1.00 94.88 86 GLU A N 1
ATOM 670 C CA . GLU A 1 86 ? 8.344 -6.114 -17.294 1.00 94.88 86 GLU A CA 1
ATOM 671 C C . GLU A 1 86 ? 9.273 -5.772 -16.113 1.00 94.88 86 GLU A C 1
ATOM 673 O O . GLU A 1 86 ? 10.420 -5.370 -16.312 1.00 94.88 86 GLU A O 1
ATOM 678 N N . ILE A 1 87 ? 8.823 -5.998 -14.875 1.00 94.69 87 ILE A N 1
ATOM 679 C CA . ILE A 1 87 ? 9.642 -5.837 -13.663 1.00 94.69 87 ILE A CA 1
ATOM 680 C C . ILE A 1 87 ? 10.894 -6.722 -13.746 1.00 94.69 87 ILE A C 1
ATOM 682 O O . ILE A 1 87 ? 12.005 -6.252 -13.495 1.00 94.69 87 ILE A O 1
ATOM 686 N N . GLY A 1 88 ? 10.736 -7.986 -14.147 1.00 92.94 88 GLY A N 1
ATOM 687 C CA . GLY A 1 88 ? 11.846 -8.918 -14.337 1.00 92.94 88 GLY A CA 1
ATOM 688 C C . GLY A 1 88 ? 12.844 -8.468 -15.407 1.00 92.94 88 GLY A C 1
ATOM 689 O O . GLY A 1 88 ? 14.052 -8.599 -15.208 1.00 92.94 88 GLY A O 1
ATOM 690 N N . GLU A 1 89 ? 12.374 -7.904 -16.518 1.00 93.75 89 GLU A N 1
ATOM 691 C CA . GLU A 1 89 ? 13.226 -7.346 -17.572 1.00 93.75 89 GLU A CA 1
ATOM 692 C C . GLU A 1 89 ? 14.061 -6.181 -17.032 1.00 93.75 89 GLU A C 1
ATOM 694 O O . GLU A 1 89 ? 15.288 -6.207 -17.158 1.00 93.75 89 GLU A O 1
ATOM 699 N N . TRP A 1 90 ? 13.435 -5.215 -16.349 1.00 93.75 90 TRP A N 1
ATOM 700 C CA . TRP A 1 90 ? 14.132 -4.053 -15.783 1.00 93.75 90 TRP A CA 1
ATOM 701 C C . TRP A 1 90 ? 15.113 -4.414 -14.668 1.00 93.75 90 TRP A C 1
ATOM 703 O O . TRP A 1 90 ? 16.168 -3.778 -14.554 1.00 93.75 90 TRP A O 1
ATOM 713 N N . LEU A 1 91 ? 14.802 -5.449 -13.886 1.00 91.75 91 LEU A N 1
ATOM 714 C CA . LEU A 1 91 ? 15.664 -5.959 -12.824 1.00 91.75 91 LEU A CA 1
ATOM 715 C C . LEU A 1 91 ? 16.919 -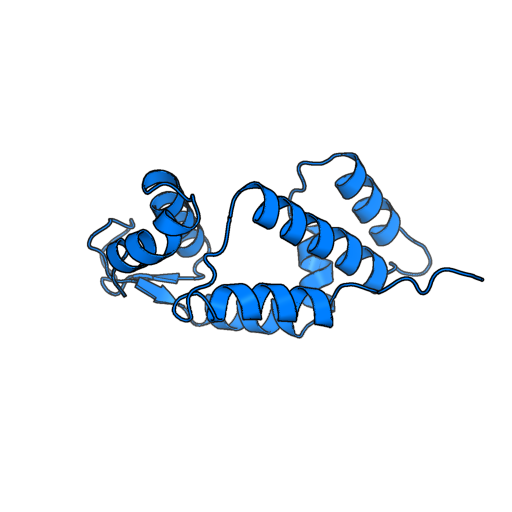6.659 -13.371 1.00 91.75 91 LEU A C 1
ATOM 717 O O . LEU A 1 91 ? 17.965 -6.639 -12.726 1.00 91.75 91 LEU A O 1
ATOM 721 N N . ASN A 1 92 ? 16.837 -7.265 -14.557 1.00 91.00 92 ASN A N 1
ATOM 722 C CA . ASN A 1 92 ? 17.925 -8.057 -15.137 1.00 91.00 92 ASN A CA 1
ATOM 723 C C . ASN A 1 92 ? 18.758 -7.312 -16.196 1.00 91.00 92 ASN A C 1
ATOM 725 O O . ASN A 1 92 ? 19.693 -7.898 -16.751 1.00 91.00 92 ASN A O 1
ATOM 729 N N . VAL A 1 93 ? 18.474 -6.028 -16.460 1.00 89.88 93 VAL A N 1
ATOM 730 C CA . VAL A 1 93 ? 19.286 -5.192 -17.364 1.00 89.88 93 VAL A CA 1
ATOM 731 C C . VAL A 1 93 ? 20.753 -5.162 -16.912 1.00 89.88 93 VAL A C 1
ATOM 733 O O . VAL A 1 93 ? 21.071 -5.099 -15.722 1.00 89.88 93 VAL A O 1
ATOM 736 N N . ARG A 1 94 ? 21.671 -5.213 -17.885 1.00 85.75 94 ARG A N 1
ATOM 737 C CA . ARG A 1 94 ? 23.125 -5.136 -17.679 1.00 85.75 94 ARG A CA 1
ATOM 738 C C . ARG A 1 94 ? 23.688 -3.827 -18.260 1.00 85.75 94 ARG A C 1
ATOM 740 O O . ARG A 1 94 ? 23.183 -3.377 -19.285 1.00 85.75 94 ARG A O 1
ATOM 747 N N . PRO A 1 95 ? 24.730 -3.223 -17.648 1.00 83.94 95 PRO A N 1
ATOM 748 C CA . PRO A 1 95 ? 25.488 -3.712 -16.488 1.00 83.94 95 PRO A CA 1
ATOM 749 C C . PRO A 1 95 ? 24.754 -3.546 -15.151 1.00 83.94 95 PRO A C 1
ATOM 751 O O . PRO A 1 95 ? 25.113 -4.214 -14.185 1.00 83.94 95 PRO A O 1
ATOM 754 N N . MET A 1 96 ? 23.718 -2.705 -15.099 1.00 86.81 96 MET A N 1
ATOM 755 C CA . MET A 1 96 ? 22.922 -2.470 -13.898 1.00 86.81 96 MET A CA 1
ATOM 756 C C . MET A 1 96 ? 21.420 -2.388 -14.209 1.00 86.81 96 MET A C 1
ATOM 758 O O . MET A 1 96 ? 21.061 -1.993 -15.323 1.00 86.81 96 MET A O 1
ATOM 762 N N . PRO A 1 97 ? 20.555 -2.706 -13.229 1.00 89.25 97 PRO A N 1
ATOM 763 C CA . PRO A 1 97 ? 19.108 -2.600 -13.383 1.00 89.25 97 PRO A CA 1
ATOM 764 C C . PRO A 1 97 ? 18.649 -1.171 -13.682 1.00 89.25 97 PRO A C 1
ATOM 766 O O . PRO A 1 97 ? 19.244 -0.195 -13.211 1.00 89.25 97 PRO A O 1
ATOM 769 N N . ASN A 1 98 ? 17.545 -1.041 -14.418 1.00 90.31 98 ASN A N 1
ATOM 770 C CA . ASN A 1 98 ? 16.927 0.258 -14.674 1.00 90.31 98 ASN A CA 1
ATOM 771 C C . ASN A 1 98 ? 15.933 0.603 -13.554 1.00 90.31 98 ASN A C 1
ATOM 773 O O . ASN A 1 98 ? 14.730 0.372 -13.676 1.00 90.31 98 ASN A O 1
ATOM 777 N N . TRP A 1 99 ? 16.449 1.142 -12.444 1.00 91.25 99 TRP A N 1
ATOM 778 C CA . TRP A 1 99 ? 15.649 1.428 -11.247 1.00 91.25 99 TRP A CA 1
ATOM 779 C C . TRP A 1 99 ? 14.450 2.357 -11.486 1.00 91.25 99 TRP A C 1
ATOM 781 O O . TRP A 1 99 ? 13.370 2.024 -11.002 1.00 91.25 99 TRP A O 1
ATOM 791 N N . PRO A 1 100 ? 14.565 3.471 -12.239 1.00 92.81 100 PRO A N 1
ATOM 792 C CA . PRO A 1 100 ? 13.411 4.330 -12.502 1.00 92.81 100 PRO A CA 1
ATOM 793 C C . PRO A 1 100 ? 12.276 3.614 -13.242 1.00 92.81 100 PRO A C 1
ATOM 795 O O . PRO A 1 100 ? 11.118 3.772 -12.867 1.00 92.81 100 PRO A O 1
ATOM 798 N N . LEU A 1 101 ? 12.588 2.805 -14.262 1.00 93.12 101 LEU A N 1
ATOM 799 C CA . LEU A 1 101 ? 11.559 2.073 -15.010 1.00 93.12 101 LEU A CA 1
ATOM 800 C C . LEU A 1 101 ? 10.953 0.926 -14.197 1.00 93.12 101 LEU A C 1
ATOM 802 O O . LEU A 1 101 ? 9.742 0.729 -14.252 1.00 93.12 101 LEU A O 1
ATOM 806 N N . LEU A 1 102 ? 11.765 0.237 -13.390 1.00 94.50 102 LEU A N 1
ATOM 807 C CA . LEU A 1 102 ? 11.299 -0.779 -12.446 1.00 94.50 102 LEU A CA 1
ATOM 808 C C . LEU A 1 102 ? 10.276 -0.198 -11.457 1.00 94.50 102 LEU A C 1
ATOM 810 O O . LEU A 1 102 ? 9.184 -0.741 -11.294 1.00 94.50 102 LEU A O 1
ATOM 814 N N . ILE A 1 103 ? 10.625 0.923 -10.817 1.00 95.69 103 ILE A N 1
ATOM 815 C CA . ILE A 1 103 ? 9.757 1.602 -9.849 1.00 95.69 103 ILE A CA 1
ATOM 816 C C . ILE A 1 103 ? 8.491 2.113 -10.543 1.00 95.69 103 ILE A C 1
ATOM 818 O O . ILE A 1 103 ? 7.396 1.932 -10.017 1.00 95.69 103 ILE A O 1
ATOM 822 N N . ASN A 1 104 ? 8.621 2.693 -11.739 1.00 95.75 104 ASN A N 1
ATOM 823 C CA . ASN A 1 104 ? 7.486 3.162 -12.528 1.00 95.75 104 ASN A CA 1
ATOM 824 C C . ASN A 1 104 ? 6.502 2.024 -12.858 1.00 95.75 104 ASN A C 1
ATOM 826 O O . ASN A 1 104 ? 5.303 2.191 -12.654 1.00 95.75 104 ASN A O 1
ATOM 830 N N . ALA A 1 105 ? 6.990 0.865 -13.315 1.00 95.31 105 ALA A N 1
ATOM 831 C CA . ALA A 1 105 ? 6.147 -0.296 -13.612 1.00 95.31 105 ALA A CA 1
ATOM 832 C C . ALA A 1 105 ? 5.401 -0.790 -12.361 1.00 95.31 105 ALA A C 1
ATOM 834 O O . ALA A 1 105 ? 4.187 -1.000 -12.398 1.00 95.31 105 ALA A O 1
ATOM 835 N N . PHE A 1 106 ? 6.109 -0.901 -11.233 1.00 96.44 106 PHE A N 1
ATOM 836 C CA . PHE A 1 106 ? 5.534 -1.352 -9.968 1.00 96.44 106 PHE A CA 1
ATOM 837 C C . PHE A 1 106 ? 4.498 -0.376 -9.395 1.00 96.44 106 PHE A C 1
ATOM 839 O O . PHE A 1 106 ? 3.383 -0.781 -9.077 1.00 96.44 106 PHE A O 1
ATOM 846 N N . VAL A 1 107 ? 4.820 0.917 -9.303 1.00 96.31 107 VAL A N 1
ATOM 847 C CA . VAL A 1 107 ? 3.896 1.923 -8.752 1.00 96.31 107 VAL A CA 1
ATOM 848 C C . VAL A 1 107 ? 2.670 2.088 -9.643 1.00 96.31 107 VAL A C 1
ATOM 850 O O . VAL A 1 107 ? 1.557 2.193 -9.131 1.00 96.31 107 VAL A O 1
ATOM 853 N N . ASN A 1 108 ? 2.844 2.050 -10.966 1.00 96.00 108 ASN A N 1
ATOM 854 C CA . ASN A 1 108 ? 1.720 2.094 -11.895 1.00 96.00 108 ASN A CA 1
ATOM 855 C C . ASN A 1 108 ? 0.792 0.883 -11.718 1.00 96.00 108 ASN A C 1
ATOM 857 O O . ASN A 1 108 ? -0.425 1.039 -11.745 1.00 96.00 108 ASN A O 1
ATOM 861 N N . TYR A 1 109 ? 1.345 -0.312 -11.494 1.00 95.81 109 TYR A N 1
ATOM 862 C CA . TYR A 1 109 ? 0.549 -1.492 -11.157 1.00 95.81 109 TYR A CA 1
ATOM 863 C C . TYR A 1 109 ? -0.223 -1.310 -9.847 1.00 95.81 109 TYR A C 1
ATOM 865 O O . TYR A 1 109 ? -1.438 -1.484 -9.848 1.00 95.81 109 TYR A O 1
ATOM 873 N N . CYS A 1 110 ? 0.441 -0.891 -8.766 1.00 95.19 110 CYS A N 1
ATOM 874 C CA . CYS A 1 110 ? -0.211 -0.686 -7.470 1.00 95.19 110 CYS A CA 1
ATOM 875 C C . CYS A 1 110 ? -1.357 0.330 -7.549 1.00 95.19 110 CYS A C 1
ATOM 877 O O . CYS A 1 110 ? -2.435 0.077 -7.025 1.00 95.19 110 CYS A O 1
ATOM 879 N N . LEU A 1 111 ? -1.145 1.458 -8.235 1.00 95.19 111 LEU A N 1
ATOM 880 C CA . LEU A 1 111 ? -2.175 2.482 -8.413 1.00 95.19 111 LEU A CA 1
ATOM 881 C C . LEU A 1 111 ? -3.349 1.981 -9.256 1.00 95.19 111 LEU A C 1
ATOM 883 O O . LEU A 1 111 ? -4.489 2.300 -8.941 1.00 95.19 111 LEU A O 1
ATOM 887 N N . ARG A 1 112 ? -3.090 1.194 -10.306 1.00 94.81 112 ARG A N 1
ATOM 888 C CA . ARG A 1 112 ? -4.152 0.610 -11.136 1.00 94.81 112 ARG A CA 1
ATOM 889 C C . ARG A 1 112 ? -4.977 -0.414 -10.367 1.00 94.81 112 ARG A C 1
ATOM 891 O O . ARG A 1 112 ? -6.196 -0.372 -10.460 1.00 94.81 112 ARG A O 1
ATOM 898 N N . GLU A 1 113 ? -4.336 -1.308 -9.615 1.00 93.56 113 GLU A N 1
ATOM 899 C CA . GLU A 1 113 ? -5.051 -2.267 -8.765 1.00 93.56 113 GLU A CA 1
ATOM 900 C C . GLU A 1 113 ? -5.887 -1.529 -7.710 1.00 93.56 113 GLU A C 1
ATOM 902 O O . GLU A 1 113 ? -7.068 -1.823 -7.556 1.00 93.56 113 GLU A O 1
ATOM 907 N N . ASP A 1 114 ? -5.321 -0.519 -7.044 1.00 93.06 114 ASP A N 1
ATOM 908 C CA . ASP A 1 114 ? -6.044 0.308 -6.072 1.00 93.06 114 ASP A CA 1
ATOM 909 C C . ASP A 1 114 ? -7.249 1.026 -6.710 1.00 93.06 114 ASP A C 1
ATOM 911 O O . ASP A 1 114 ? -8.351 0.986 -6.173 1.00 93.06 114 ASP A O 1
ATOM 915 N N . GLU A 1 115 ? -7.095 1.616 -7.897 1.00 93.56 115 GLU A N 1
ATOM 916 C CA . GLU A 1 115 ? -8.196 2.256 -8.635 1.00 93.56 115 GLU A CA 1
ATOM 917 C C . GLU A 1 115 ? -9.275 1.265 -9.106 1.00 93.56 115 GLU A C 1
ATOM 919 O O . GLU A 1 115 ? -10.429 1.662 -9.262 1.00 93.56 115 GLU A O 1
ATOM 924 N N . CYS A 1 116 ? -8.944 -0.015 -9.307 1.00 92.38 116 CYS A N 1
ATOM 925 C CA . CYS A 1 116 ? -9.929 -1.041 -9.656 1.00 92.38 116 CYS A CA 1
ATOM 926 C C . CYS A 1 116 ? -10.838 -1.433 -8.484 1.00 92.38 116 CYS A C 1
ATOM 928 O O . CYS A 1 116 ? -11.977 -1.835 -8.723 1.00 92.38 116 CYS A O 1
ATOM 930 N N . PHE A 1 117 ? -10.350 -1.350 -7.243 1.00 89.56 117 PHE A N 1
ATOM 931 C CA . PHE A 1 117 ? -11.081 -1.818 -6.058 1.00 89.56 117 PHE A CA 1
ATOM 932 C C . PHE A 1 117 ? -11.543 -0.695 -5.122 1.00 89.56 117 PHE A C 1
ATOM 934 O O . PHE A 1 117 ? -12.396 -0.946 -4.272 1.00 89.56 117 PHE A O 1
ATOM 941 N N . VAL A 1 118 ? -10.991 0.515 -5.255 1.00 93.94 118 VAL A N 1
ATOM 942 C CA . VAL A 1 118 ? -11.194 1.619 -4.308 1.00 93.94 118 VAL A CA 1
ATOM 943 C C . VAL A 1 118 ? -11.603 2.896 -5.040 1.00 93.94 118 VAL A C 1
ATOM 945 O O . VAL A 1 118 ? -10.795 3.548 -5.718 1.00 93.94 118 VAL A O 1
ATOM 948 N N . GLU A 1 119 ? -12.848 3.314 -4.822 1.00 94.56 119 GLU A N 1
ATOM 949 C CA . GLU A 1 119 ? -13.373 4.599 -5.281 1.00 94.56 119 GLU A CA 1
ATOM 950 C C . GLU A 1 119 ? -13.285 5.617 -4.144 1.00 94.56 119 GLU A C 1
ATOM 952 O O . GLU A 1 119 ? -13.988 5.512 -3.152 1.00 94.56 119 GLU A O 1
ATOM 957 N N . VAL A 1 120 ? -12.410 6.616 -4.254 1.00 94.62 120 VAL A N 1
ATOM 958 C CA . VAL A 1 120 ? -12.229 7.594 -3.172 1.00 94.62 120 VAL A CA 1
ATOM 959 C C . VAL A 1 120 ? -13.303 8.680 -3.281 1.00 94.62 120 VAL A C 1
ATOM 961 O O . VAL A 1 120 ? -13.279 9.426 -4.267 1.00 94.62 120 VAL A O 1
ATOM 964 N N . PRO A 1 121 ? -14.203 8.845 -2.290 1.00 95.19 121 PRO A N 1
ATOM 965 C CA . PRO A 1 121 ? -15.256 9.846 -2.378 1.00 95.19 121 PRO A CA 1
ATOM 966 C C . PRO A 1 121 ? -14.675 11.266 -2.462 1.00 95.19 121 PRO A C 1
ATOM 968 O O . PRO A 1 121 ? -13.594 11.531 -1.925 1.00 95.19 121 PRO A O 1
ATOM 971 N N . PRO A 1 122 ? -15.376 12.220 -3.100 1.00 92.94 122 PRO A N 1
ATOM 972 C CA . PRO A 1 122 ? -14.845 13.563 -3.332 1.00 92.94 122 PRO A CA 1
ATOM 973 C C . PRO A 1 122 ? -14.822 14.461 -2.082 1.00 92.94 122 PRO A C 1
ATOM 975 O O . PRO A 1 122 ? -14.267 15.555 -2.155 1.00 92.94 122 PRO A O 1
ATOM 978 N N . SER A 1 123 ? -15.386 14.037 -0.940 1.00 94.38 123 SER A N 1
ATOM 979 C CA . SER A 1 123 ? -15.438 14.868 0.276 1.00 94.38 123 SER A CA 1
ATOM 980 C C . SER A 1 123 ? -14.047 15.150 0.864 1.00 94.38 123 SER A C 1
ATOM 982 O O . SER A 1 123 ? -13.066 14.450 0.582 1.00 94.38 123 SER A O 1
ATOM 984 N N . GLU A 1 124 ? -13.941 16.204 1.675 1.00 92.94 124 GLU A N 1
ATOM 985 C CA . GLU A 1 124 ? -12.683 16.610 2.319 1.00 92.94 124 GLU A CA 1
ATOM 986 C C . GLU A 1 124 ? -12.142 15.555 3.292 1.00 92.94 124 GLU A C 1
ATOM 988 O O . GLU A 1 124 ? -10.924 15.406 3.394 1.00 92.94 124 GLU A O 1
ATOM 993 N N . ASP A 1 125 ? -13.018 14.749 3.898 1.00 93.19 125 ASP A N 1
ATOM 994 C CA . ASP A 1 125 ? -12.647 13.663 4.820 1.00 93.19 125 ASP A CA 1
ATOM 995 C C . ASP A 1 125 ? -11.672 12.661 4.176 1.00 93.19 125 ASP A C 1
ATOM 997 O O . ASP A 1 125 ? -10.802 12.089 4.833 1.00 93.19 125 ASP A O 1
ATOM 1001 N N . TYR A 1 126 ? -11.754 12.499 2.852 1.00 95.38 126 TYR A N 1
ATOM 1002 C CA . TYR A 1 126 ? -10.904 11.595 2.075 1.00 95.38 126 TYR A CA 1
ATOM 1003 C C . TYR A 1 126 ? -9.711 12.282 1.400 1.00 95.38 126 TYR A C 1
ATOM 1005 O O . TYR A 1 126 ? -9.035 11.688 0.554 1.00 95.38 126 TYR A O 1
ATOM 1013 N N . GLY A 1 127 ? -9.420 13.533 1.772 1.00 94.19 127 GLY A N 1
ATOM 1014 C CA . GLY A 1 127 ? -8.307 14.308 1.222 1.00 94.19 127 GLY A CA 1
ATOM 1015 C C . GLY A 1 127 ? -6.957 13.609 1.381 1.00 94.19 127 GLY A C 1
ATOM 1016 O O . GLY A 1 127 ? -6.165 13.608 0.441 1.00 94.19 127 GLY A O 1
ATOM 1017 N N . GLY A 1 128 ? -6.731 12.939 2.516 1.00 92.50 128 GLY A N 1
ATOM 1018 C CA . GLY A 1 128 ? -5.504 12.177 2.771 1.00 92.50 128 GLY A CA 1
ATOM 1019 C C . GLY A 1 128 ? -5.276 11.042 1.768 1.00 92.50 128 GLY A C 1
ATOM 1020 O O . GLY A 1 128 ? -4.177 10.914 1.234 1.00 92.50 128 GLY A O 1
ATOM 1021 N N . GLN A 1 129 ? -6.320 10.274 1.437 1.00 93.88 129 GLN A N 1
ATOM 1022 C CA . GLN A 1 129 ? -6.223 9.182 0.463 1.00 93.88 129 GLN A CA 1
ATOM 1023 C C . GLN A 1 129 ? -5.922 9.707 -0.949 1.00 93.88 129 GLN A C 1
ATOM 1025 O O . GLN A 1 129 ? -5.098 9.142 -1.673 1.00 93.88 129 GLN A O 1
ATOM 1030 N N . ARG A 1 130 ? -6.551 10.823 -1.344 1.00 94.44 130 ARG A N 1
ATOM 1031 C CA . ARG A 1 130 ? -6.270 11.469 -2.637 1.00 94.44 130 ARG A CA 1
ATOM 1032 C C . ARG A 1 130 ? -4.852 12.028 -2.698 1.00 94.44 130 ARG A C 1
ATOM 1034 O O . ARG A 1 130 ? -4.188 11.862 -3.720 1.00 94.44 130 ARG A O 1
ATOM 1041 N N . LEU A 1 131 ? -4.392 12.654 -1.615 1.00 94.19 131 LEU A N 1
ATOM 1042 C CA . LEU A 1 131 ? -3.037 13.186 -1.512 1.00 94.19 131 LEU A CA 1
ATOM 1043 C C . LEU A 1 131 ? -2.002 12.064 -1.626 1.00 94.19 131 LEU A C 1
ATOM 1045 O O . LEU A 1 131 ? -1.085 12.181 -2.427 1.00 94.19 131 LEU A O 1
ATOM 1049 N N . LEU A 1 132 ? -2.206 10.939 -0.937 1.00 92.88 132 LEU A N 1
ATOM 1050 C CA . LEU A 1 132 ? -1.313 9.783 -1.026 1.00 92.88 132 LEU A CA 1
ATOM 1051 C C . LEU A 1 132 ? -1.192 9.250 -2.463 1.00 92.88 132 LEU A C 1
ATOM 1053 O O . LEU A 1 132 ? -0.083 9.014 -2.947 1.00 92.88 132 LEU A O 1
ATOM 1057 N N . ARG A 1 133 ? -2.318 9.104 -3.181 1.00 93.81 133 ARG A N 1
ATOM 1058 C CA . ARG A 1 133 ? -2.300 8.722 -4.606 1.00 93.81 133 ARG A CA 1
ATOM 1059 C C . ARG A 1 133 ? -1.534 9.743 -5.449 1.00 93.81 133 ARG A C 1
ATOM 1061 O O . ARG A 1 133 ? -0.760 9.353 -6.322 1.00 93.81 133 ARG A O 1
ATOM 1068 N N . ALA A 1 134 ? -1.753 11.035 -5.212 1.00 93.62 134 ALA A N 1
ATOM 1069 C CA . ALA A 1 134 ? -1.080 12.106 -5.942 1.00 93.62 134 ALA A CA 1
ATOM 1070 C C . ALA A 1 134 ? 0.435 12.121 -5.680 1.00 93.62 134 ALA A C 1
ATOM 1072 O O . ALA A 1 134 ? 1.208 12.244 -6.631 1.00 93.62 134 ALA A O 1
ATOM 1073 N N . ASP A 1 135 ? 0.856 11.921 -4.432 1.00 93.75 135 ASP A N 1
ATOM 1074 C CA . ASP A 1 135 ? 2.262 11.875 -4.035 1.00 93.75 135 ASP A CA 1
ATOM 1075 C C . ASP A 1 135 ? 2.981 10.694 -4.689 1.00 93.75 135 ASP A C 1
ATOM 1077 O O . ASP A 1 135 ? 4.036 10.881 -5.295 1.00 93.75 135 ASP A O 1
ATOM 1081 N N . LEU A 1 136 ? 2.384 9.496 -4.667 1.00 93.69 136 LEU A N 1
ATOM 1082 C CA . LEU A 1 136 ? 2.940 8.321 -5.349 1.00 93.69 136 LEU A CA 1
ATOM 1083 C C . LEU A 1 136 ? 3.072 8.548 -6.860 1.00 93.69 136 LEU A C 1
ATOM 1085 O O . LEU A 1 136 ? 4.116 8.233 -7.437 1.00 93.69 136 LEU A O 1
ATOM 1089 N N . LYS A 1 137 ? 2.043 9.128 -7.495 1.00 93.75 137 LYS A N 1
ATOM 1090 C CA . LYS A 1 137 ? 2.060 9.460 -8.928 1.00 93.75 137 LYS A CA 1
ATOM 1091 C C . LYS A 1 137 ? 3.180 10.445 -9.253 1.00 93.75 137 LYS A C 1
ATOM 1093 O O . LYS A 1 137 ? 4.024 10.153 -10.092 1.00 93.75 137 LYS A O 1
ATOM 1098 N N . SER A 1 138 ? 3.197 11.581 -8.562 1.00 92.62 138 SER A N 1
ATOM 1099 C CA . SER A 1 138 ? 4.160 12.669 -8.760 1.00 92.62 138 SER A CA 1
ATOM 1100 C C . SER A 1 138 ? 5.602 12.217 -8.531 1.00 92.62 138 SER A C 1
ATOM 1102 O O . SER A 1 138 ? 6.515 12.611 -9.256 1.00 92.62 138 SER A O 1
ATOM 1104 N N . ARG A 1 139 ? 5.817 11.363 -7.527 1.00 92.44 139 ARG A N 1
ATOM 1105 C CA . ARG A 1 139 ? 7.154 10.932 -7.128 1.00 92.44 139 ARG A CA 1
ATOM 1106 C C . ARG A 1 139 ? 7.752 9.890 -8.060 1.00 92.44 139 ARG A C 1
ATOM 1108 O O . ARG A 1 139 ? 8.949 9.950 -8.339 1.00 92.44 139 ARG A O 1
ATOM 1115 N N . TRP A 1 140 ? 6.955 8.903 -8.454 1.00 94.75 140 TRP A N 1
ATOM 1116 C CA . TRP A 1 140 ? 7.484 7.657 -9.004 1.00 94.75 140 TRP A CA 1
ATOM 1117 C C . TRP A 1 140 ? 7.111 7.406 -10.456 1.00 94.75 140 TRP A C 1
ATOM 1119 O O . TRP A 1 140 ? 7.818 6.651 -11.127 1.00 94.75 140 TRP A O 1
ATOM 1129 N N . LEU A 1 141 ? 6.037 8.019 -10.959 1.00 92.50 141 LEU A N 1
ATOM 1130 C CA . LEU A 1 141 ? 5.660 7.826 -12.350 1.00 92.50 141 LEU A CA 1
ATOM 1131 C C . LEU A 1 141 ? 6.476 8.744 -13.253 1.00 92.50 141 LEU A C 1
ATOM 1133 O O . LEU A 1 141 ? 6.449 9.969 -13.140 1.00 92.50 141 LEU A O 1
ATOM 1137 N N . VAL A 1 142 ? 7.190 8.137 -14.196 1.00 81.81 142 VAL A N 1
ATOM 1138 C CA . VAL A 1 142 ? 7.915 8.880 -15.224 1.00 81.81 142 VAL A CA 1
ATOM 1139 C C . VAL A 1 142 ? 6.931 9.204 -16.339 1.00 81.81 142 VAL A C 1
ATOM 1141 O O . VAL A 1 142 ? 6.504 8.320 -17.083 1.00 81.81 142 VAL A O 1
ATOM 1144 N N . HIS A 1 143 ? 6.592 10.481 -16.508 1.00 64.69 143 HIS A N 1
ATOM 1145 C CA . HIS A 1 143 ? 5.895 10.914 -17.711 1.00 64.69 143 HIS A CA 1
ATOM 1146 C C . HIS A 1 143 ? 6.841 10.749 -18.900 1.00 64.69 143 HIS A C 1
ATOM 1148 O O . HIS A 1 143 ? 7.768 11.537 -19.092 1.00 64.69 143 HIS A O 1
ATOM 1154 N N . ARG A 1 144 ? 6.617 9.715 -19.718 1.00 52.16 144 ARG A N 1
ATOM 1155 C CA . ARG A 1 144 ? 7.189 9.677 -21.063 1.00 52.16 144 ARG A CA 1
ATOM 1156 C C . ARG A 1 144 ? 6.658 10.905 -21.795 1.00 52.16 144 ARG A C 1
ATOM 1158 O O . ARG A 1 144 ? 5.501 10.923 -22.201 1.00 52.16 144 ARG A O 1
ATOM 1165 N N . ALA A 1 145 ? 7.488 11.933 -21.955 1.00 43.34 145 ALA A N 1
ATOM 1166 C CA . ALA A 1 145 ? 7.252 12.911 -23.000 1.00 43.34 145 ALA A CA 1
ATOM 1167 C C . ALA A 1 145 ? 7.180 12.116 -24.306 1.00 43.34 145 ALA A C 1
ATOM 1169 O O . ALA A 1 145 ? 8.141 11.428 -24.659 1.00 43.34 145 ALA A O 1
ATOM 1170 N N . SER A 1 146 ? 6.016 12.127 -24.957 1.00 35.28 146 SER A N 1
ATOM 1171 C CA . SER A 1 146 ? 5.832 11.531 -26.274 1.00 35.28 146 SER A CA 1
ATOM 1172 C C . SER A 1 146 ? 6.980 11.992 -27.162 1.00 35.28 146 SER A C 1
ATOM 1174 O O . SER A 1 146 ? 7.157 13.195 -27.363 1.00 35.28 146 SER A O 1
ATOM 1176 N N . ALA A 1 147 ? 7.788 11.040 -27.629 1.00 35.19 147 ALA A N 1
ATOM 1177 C CA . ALA A 1 147 ? 8.796 11.304 -28.637 1.00 35.19 147 ALA A CA 1
ATOM 1178 C C . ALA A 1 147 ? 8.082 11.943 -29.837 1.00 35.19 147 ALA A C 1
ATOM 1180 O O . ALA A 1 147 ? 7.179 11.334 -30.412 1.00 35.19 147 ALA A O 1
ATOM 1181 N N . LYS A 1 148 ? 8.418 13.205 -30.115 1.00 31.12 148 LYS A N 1
ATOM 1182 C CA . LYS A 1 148 ? 8.129 13.841 -31.399 1.00 31.12 148 LYS A CA 1
ATOM 1183 C C . LYS A 1 148 ? 9.111 13.326 -32.437 1.00 31.12 148 LYS A C 1
ATOM 1185 O O . LYS A 1 148 ? 10.289 13.135 -32.059 1.00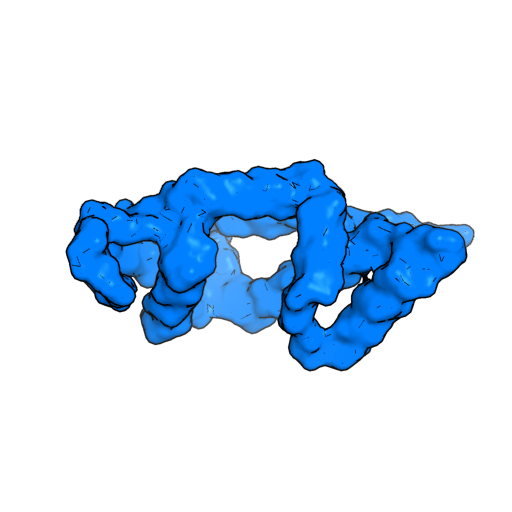 31.12 148 LYS A O 1
#

Radius of gyration: 17.42 Å; chains: 1; bounding box: 43×28×57 Å

pLDDT: mean 91.05, std 10.66, range [31.12, 97.12]

Foldseek 3Di:
DFLLVVQVQQVVFQQDSVNSQVVVQVCVVVVQKDWPDPVDPGHDRGTDIDGDPVVVVLLVCCLPPLVSLLVCLLPDDDPDPVLVVQLVVQCPDPPHGPSLSSSQSSLVSVLVVCVVRTDQDPDPSSVVVVVSNVSSCVRRHDPPPPDD